Protein AF-A0A965C165-F1 (afdb_monomer)

Radius of gyration: 15.33 Å; Cα contacts (8 Å, |Δi|>4): 23; chains: 1; bounding box: 36×35×37 Å

Solvent-accessible surface area (backbone atoms only — not comparable to full-atom values): 5634 Å² total; per-residue (Å²): 134,82,79,77,61,92,80,61,70,77,90,65,97,78,67,79,57,89,88,54,92,59,96,50,73,68,58,40,53,51,52,55,51,51,52,52,54,59,74,45,59,94,51,53,72,68,57,39,51,54,48,51,55,52,52,50,52,55,51,53,61,70,65,68,47,69,66,33,51,53,49,47,55,57,50,58,72,65,58,62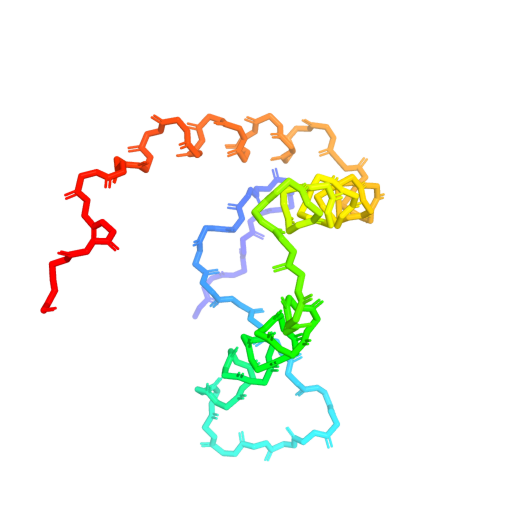,77,90,67,79,84,81,129

Foldseek 3Di:
DDDDPPLEADPDDDFDDPPDPDPDPVVRVVVVVVVLVVVCPPPDPVVNVVVVVVVVVVVCVVVVDPSNVVVVVVVVVVPDPVPVDDD

Secondary structure (DSSP, 8-state):
-PPPPTTPPP-S-----SS---S-THHHHHHHHHHHHHHHTT--HHHHHHHHHHHHHHHHHHH--HHHHHHHHHHHHHS-GGGTT--

Sequence (87 aa):
MSRPPIGQLIVEPHFKDFDTPSLRDYQANDRFYDMLIEAHRNLSDDASAALNARLLLLLANHVGDLSILQQAIEAARVIDSSNCYKE

Structure (mmCIF, N/CA/C/O backbone):
data_AF-A0A965C165-F1
#
_entry.id   AF-A0A965C165-F1
#
loop_
_atom_site.group_PDB
_atom_site.id
_atom_site.type_symbol
_atom_site.label_atom_id
_atom_site.label_alt_id
_atom_site.label_comp_id
_atom_site.label_asym_id
_atom_site.label_entity_id
_atom_site.label_seq_id
_atom_site.pdbx_PDB_ins_code
_atom_site.Cartn_x
_atom_site.Cartn_y
_atom_site.Cartn_z
_atom_site.occupancy
_atom_site.B_iso_or_equiv
_atom_site.auth_seq_id
_atom_site.auth_comp_id
_atom_site.auth_asym_id
_atom_site.auth_atom_id
_atom_site.pdbx_PDB_model_num
ATOM 1 N N . MET A 1 1 ? -2.890 -7.812 25.103 1.00 47.62 1 MET A N 1
ATOM 2 C CA . MET A 1 1 ? -2.981 -6.932 23.920 1.00 47.62 1 MET A CA 1
ATOM 3 C C . MET A 1 1 ? -4.394 -6.370 23.864 1.00 47.62 1 MET A C 1
ATOM 5 O O . MET A 1 1 ? -5.326 -7.136 23.647 1.00 47.62 1 MET A O 1
ATOM 9 N N . SER A 1 2 ? -4.579 -5.084 24.185 1.00 52.28 2 SER A N 1
ATOM 10 C CA . SER A 1 2 ? -5.896 -4.435 24.097 1.00 52.28 2 SER A CA 1
ATOM 11 C C . SER A 1 2 ? -6.329 -4.363 22.639 1.00 52.28 2 SER A C 1
ATOM 13 O O . SER A 1 2 ? -5.562 -3.917 21.791 1.00 52.28 2 SER A O 1
ATOM 15 N N . ARG A 1 3 ? -7.553 -4.808 22.345 1.00 54.41 3 ARG A N 1
ATOM 16 C CA . ARG A 1 3 ? -8.161 -4.631 21.025 1.00 54.41 3 ARG A CA 1
ATOM 17 C C . ARG A 1 3 ? -8.288 -3.122 20.764 1.00 54.41 3 ARG A C 1
ATOM 19 O O . ARG A 1 3 ? -8.876 -2.445 21.609 1.00 54.41 3 ARG A O 1
ATOM 26 N N . PRO A 1 4 ? -7.755 -2.590 19.652 1.00 59.34 4 PRO A N 1
ATOM 27 C CA . PRO A 1 4 ? -7.914 -1.178 19.338 1.00 59.34 4 PRO A CA 1
ATOM 28 C C . PRO A 1 4 ? -9.408 -0.849 19.177 1.00 59.34 4 PRO A C 1
ATOM 30 O O . PRO A 1 4 ? -10.169 -1.697 18.687 1.00 59.34 4 PRO A O 1
ATOM 33 N N . PRO A 1 5 ? -9.855 0.340 19.617 1.00 69.88 5 PRO A N 1
ATOM 34 C CA . PRO A 1 5 ? -11.222 0.787 19.395 1.00 69.88 5 PRO A CA 1
ATOM 35 C C . PRO A 1 5 ? -11.523 0.852 17.892 1.00 69.88 5 PRO A C 1
ATOM 37 O O . PRO A 1 5 ? -10.646 1.108 17.065 1.00 69.88 5 PRO A O 1
ATOM 40 N N . ILE A 1 6 ? -12.778 0.576 17.535 1.00 73.00 6 ILE A N 1
ATOM 41 C CA . ILE A 1 6 ? -13.241 0.595 16.142 1.00 73.00 6 ILE A CA 1
ATOM 42 C C . ILE A 1 6 ? -13.007 2.004 15.569 1.00 73.00 6 ILE A C 1
ATOM 44 O O . ILE A 1 6 ? -13.441 2.981 16.175 1.00 73.00 6 ILE A O 1
ATOM 48 N N . GLY A 1 7 ? -12.319 2.099 14.425 1.00 75.81 7 GLY A N 1
ATOM 49 C CA . GLY A 1 7 ? -12.003 3.373 13.759 1.00 75.81 7 GLY A CA 1
ATOM 50 C C . GLY A 1 7 ? -10.636 3.983 14.104 1.00 75.81 7 GLY A C 1
ATOM 51 O O . GLY A 1 7 ? -10.349 5.101 13.675 1.00 75.81 7 GLY A O 1
ATOM 52 N N . GLN A 1 8 ? -9.786 3.282 14.863 1.00 83.50 8 GLN A N 1
ATOM 53 C CA . GLN A 1 8 ? -8.423 3.730 15.160 1.00 83.50 8 GLN A CA 1
ATOM 54 C C . GLN A 1 8 ? -7.393 3.082 14.226 1.00 83.50 8 GLN A C 1
ATOM 56 O O . GLN A 1 8 ? -7.400 1.865 14.022 1.00 83.50 8 GLN A O 1
ATOM 61 N N . LEU A 1 9 ? -6.470 3.896 13.707 1.00 85.56 9 LEU A N 1
ATOM 62 C CA . LEU A 1 9 ? -5.303 3.409 12.978 1.00 85.56 9 LEU A CA 1
ATOM 63 C C . LEU A 1 9 ? -4.399 2.562 13.887 1.00 85.56 9 LEU A C 1
ATOM 65 O O . LEU A 1 9 ? -4.014 2.989 14.976 1.00 85.56 9 LEU A O 1
ATOM 69 N N . ILE A 1 10 ? -4.005 1.386 13.403 1.00 84.81 10 ILE A N 1
ATOM 70 C CA . ILE A 1 10 ? -2.980 0.548 14.030 1.00 84.81 10 ILE A CA 1
ATOM 71 C C . ILE A 1 10 ? -1.645 0.864 13.353 1.00 84.81 10 ILE A C 1
ATOM 73 O O . ILE A 1 10 ? -1.506 0.655 12.151 1.00 84.81 10 ILE A O 1
ATOM 77 N N . VAL A 1 11 ? -0.681 1.377 14.118 1.00 79.94 11 VAL A N 1
ATOM 78 C CA . VAL A 1 11 ? 0.671 1.718 13.626 1.00 79.94 11 VAL A CA 1
ATOM 79 C C . VAL A 1 11 ? 1.711 0.635 13.925 1.00 79.94 11 VAL A C 1
ATOM 81 O O . VAL A 1 11 ? 2.813 0.662 13.390 1.00 79.94 11 VAL A O 1
ATOM 84 N N . GLU A 1 12 ? 1.362 -0.325 14.779 1.00 75.75 12 GLU A N 1
ATOM 85 C CA . GLU A 1 12 ? 2.204 -1.472 15.111 1.00 75.75 12 GLU A CA 1
ATOM 86 C C . GLU A 1 12 ? 1.989 -2.607 14.092 1.00 75.75 12 GLU A C 1
ATOM 88 O O . GLU A 1 12 ? 0.856 -2.817 13.641 1.00 75.75 12 GLU A O 1
ATOM 93 N N . PRO A 1 13 ? 3.035 -3.375 13.731 1.00 71.44 13 PRO A N 1
ATOM 94 C CA . PRO A 1 13 ? 2.883 -4.521 12.842 1.00 71.44 13 PRO A CA 1
ATOM 95 C C . PRO A 1 13 ? 1.940 -5.554 13.469 1.00 71.44 13 PRO A C 1
ATOM 97 O O . PRO A 1 13 ? 2.181 -6.064 14.562 1.00 71.44 13 PRO A O 1
ATOM 100 N N . HIS A 1 14 ? 0.852 -5.863 12.764 1.00 71.56 14 HIS A N 1
ATOM 101 C CA . HIS A 1 14 ? -0.200 -6.773 13.227 1.00 71.56 14 HIS A CA 1
ATOM 102 C C . HIS A 1 14 ? -0.594 -7.765 12.122 1.00 71.56 14 HIS A C 1
ATOM 104 O O . HIS A 1 14 ? -1.775 -8.029 11.884 1.00 71.56 14 HIS A O 1
ATOM 110 N N . PHE A 1 15 ? 0.406 -8.288 11.411 1.00 71.12 15 PHE A N 1
ATOM 111 C CA . PHE A 1 15 ? 0.207 -9.300 10.379 1.00 71.12 15 PHE A CA 1
ATOM 112 C C . PHE A 1 15 ? -0.199 -10.630 11.022 1.00 71.12 15 PHE A C 1
ATOM 114 O O . PHE A 1 15 ? 0.328 -11.017 12.063 1.00 71.12 15 PHE A O 1
ATOM 121 N N . LYS A 1 16 ? -1.163 -11.319 10.408 1.00 67.88 16 LYS A N 1
ATOM 122 C CA . LYS A 1 16 ? -1.639 -12.638 10.837 1.00 67.88 16 LYS A CA 1
ATOM 123 C C . LYS A 1 16 ? -1.561 -13.579 9.654 1.00 67.88 16 LYS A C 1
ATOM 125 O O . LYS A 1 16 ? -2.179 -13.307 8.628 1.00 67.88 16 LYS A O 1
ATOM 130 N N . ASP A 1 17 ? -0.835 -14.674 9.816 1.00 61.22 17 ASP A N 1
ATOM 131 C CA . ASP A 1 17 ? -0.910 -15.796 8.892 1.00 61.22 17 ASP A CA 1
ATOM 132 C C . ASP A 1 17 ? -1.941 -16.791 9.440 1.00 61.22 17 ASP A C 1
ATOM 134 O O . ASP A 1 17 ? -1.818 -17.264 10.569 1.00 61.22 17 ASP A O 1
ATOM 138 N N . PHE A 1 18 ? -3.022 -17.024 8.693 1.00 60.38 18 PHE A N 1
ATOM 139 C CA . PHE A 1 18 ? -4.109 -17.913 9.127 1.00 60.38 18 PHE A CA 1
ATOM 140 C C . PHE A 1 18 ? -3.905 -19.366 8.672 1.00 60.38 18 PHE A C 1
ATOM 142 O O . PHE A 1 18 ? -4.586 -20.253 9.185 1.00 60.38 18 PHE A O 1
ATOM 149 N N . ASP A 1 19 ? -3.000 -19.598 7.715 1.00 58.28 19 ASP A N 1
ATOM 150 C CA . ASP A 1 19 ? -2.759 -20.901 7.081 1.00 58.28 19 ASP A CA 1
ATOM 151 C C . ASP A 1 19 ? -1.671 -21.697 7.820 1.00 58.28 19 ASP A C 1
ATOM 153 O O . ASP A 1 19 ? -1.751 -22.916 7.970 1.00 58.28 19 ASP A O 1
ATOM 157 N N . THR A 1 20 ? -0.699 -20.990 8.397 1.00 55.91 20 THR A N 1
ATOM 158 C CA . THR A 1 20 ? 0.366 -21.558 9.213 1.00 55.91 20 THR A CA 1
ATOM 159 C C . THR A 1 20 ? 0.140 -21.160 10.672 1.00 55.91 20 THR A C 1
ATOM 161 O O . THR A 1 20 ? 0.377 -20.004 11.028 1.00 55.91 20 THR A O 1
ATOM 164 N N . PRO A 1 21 ? -0.235 -22.087 11.577 1.00 55.50 21 PRO A N 1
ATOM 165 C CA . PRO A 1 21 ? -0.138 -21.864 13.017 1.00 55.50 21 PRO A CA 1
ATOM 166 C C . PRO A 1 21 ? 1.348 -21.904 13.407 1.00 55.50 21 PRO A C 1
ATOM 168 O O . PRO A 1 21 ? 1.842 -22.831 14.048 1.00 55.50 21 PRO A O 1
ATOM 171 N N . SER A 1 22 ? 2.098 -20.925 12.913 1.00 52.50 22 SER A N 1
ATOM 172 C CA . SER A 1 22 ? 3.512 -20.753 13.171 1.00 52.50 22 SER A CA 1
ATOM 173 C C . SER A 1 22 ? 3.677 -20.337 14.626 1.00 52.50 22 SER A C 1
ATOM 175 O O . SER A 1 22 ? 3.152 -19.322 15.069 1.00 52.50 22 SER A O 1
ATOM 177 N N . LEU A 1 23 ? 4.447 -21.120 15.377 1.00 50.94 23 LEU A N 1
ATOM 178 C CA . LEU A 1 23 ? 4.799 -20.885 16.780 1.00 5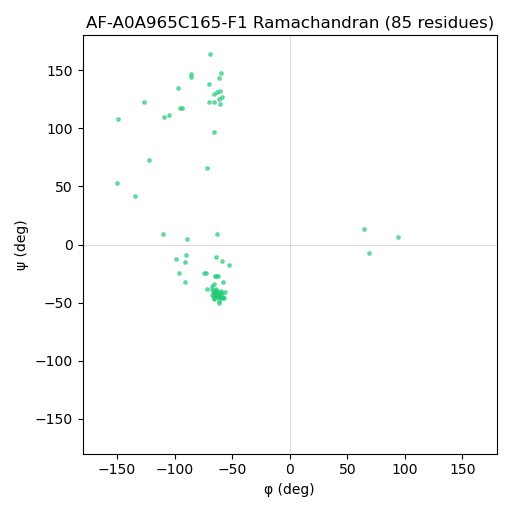0.94 23 LEU A CA 1
ATOM 179 C C . LEU A 1 23 ? 5.632 -19.599 17.010 1.00 50.94 23 LEU A C 1
ATOM 181 O O . LEU A 1 23 ? 6.145 -19.410 18.114 1.00 50.94 23 LEU A O 1
ATOM 185 N N . ARG A 1 24 ? 5.807 -18.728 16.000 1.00 52.31 24 ARG A N 1
ATOM 186 C CA . ARG A 1 24 ? 6.504 -17.436 16.089 1.00 52.31 24 ARG A CA 1
ATOM 187 C C . ARG A 1 24 ? 5.906 -16.424 15.097 1.00 52.31 24 ARG A C 1
ATOM 189 O O . ARG A 1 24 ? 6.193 -16.495 13.904 1.00 52.31 24 ARG A O 1
ATOM 196 N N . ASP A 1 25 ? 5.173 -15.432 15.608 1.00 55.19 25 ASP A N 1
ATOM 197 C CA . ASP A 1 25 ? 4.546 -14.329 14.846 1.00 55.19 25 ASP A CA 1
ATOM 198 C C . ASP A 1 25 ? 5.512 -13.549 13.922 1.00 55.19 25 ASP A C 1
ATOM 200 O O . ASP A 1 25 ? 5.082 -12.893 12.975 1.00 55.19 25 ASP A O 1
ATOM 204 N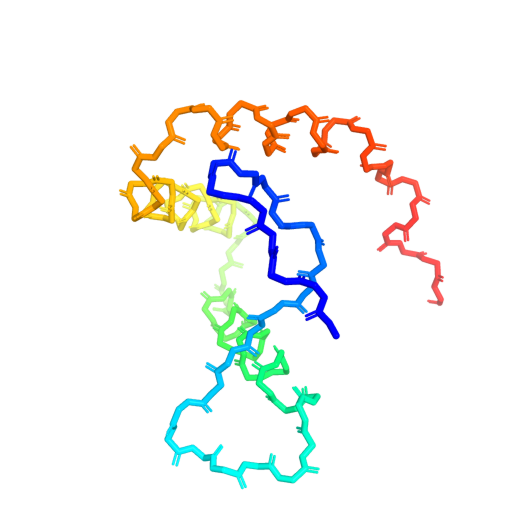 N . TYR A 1 26 ? 6.828 -13.656 14.139 1.00 54.56 26 TYR A N 1
ATOM 205 C CA . TYR A 1 26 ? 7.856 -13.034 13.295 1.00 54.56 26 TYR A CA 1
ATOM 206 C C . TYR A 1 26 ? 7.791 -13.457 11.819 1.00 54.56 26 TYR A C 1
ATOM 208 O O . TYR A 1 26 ? 8.065 -12.641 10.945 1.00 54.56 26 TYR A O 1
ATOM 216 N N . GLN A 1 27 ? 7.373 -14.690 11.515 1.00 61.91 27 GLN A N 1
ATOM 217 C CA . GLN A 1 27 ? 7.425 -15.195 10.138 1.00 61.91 27 GLN A CA 1
ATOM 218 C C . GLN A 1 27 ? 6.367 -14.581 9.212 1.00 61.91 27 GLN A C 1
ATOM 220 O O . GLN A 1 27 ? 6.572 -14.550 8.002 1.00 61.91 27 GLN A O 1
ATOM 225 N N . ALA A 1 28 ? 5.248 -14.080 9.746 1.00 62.09 28 ALA A N 1
ATOM 226 C CA . ALA A 1 28 ? 4.195 -13.479 8.924 1.00 62.09 28 ALA A CA 1
ATOM 227 C C . ALA A 1 28 ? 4.617 -12.113 8.356 1.00 62.09 28 ALA A C 1
ATOM 229 O O . ALA A 1 28 ? 4.335 -11.811 7.196 1.00 62.09 28 ALA A O 1
ATOM 230 N N . ASN A 1 29 ? 5.338 -11.317 9.155 1.00 63.94 29 ASN A N 1
ATOM 231 C CA . ASN A 1 29 ? 5.923 -10.051 8.709 1.00 63.94 29 ASN A CA 1
ATOM 232 C C . ASN A 1 29 ? 6.920 -10.305 7.572 1.00 63.94 29 ASN A C 1
ATOM 234 O O . ASN A 1 29 ? 6.810 -9.698 6.508 1.00 63.94 29 ASN A O 1
ATOM 238 N N . ASP A 1 30 ? 7.837 -11.254 7.784 1.00 73.62 30 ASP A N 1
ATOM 239 C CA . ASP A 1 30 ? 8.881 -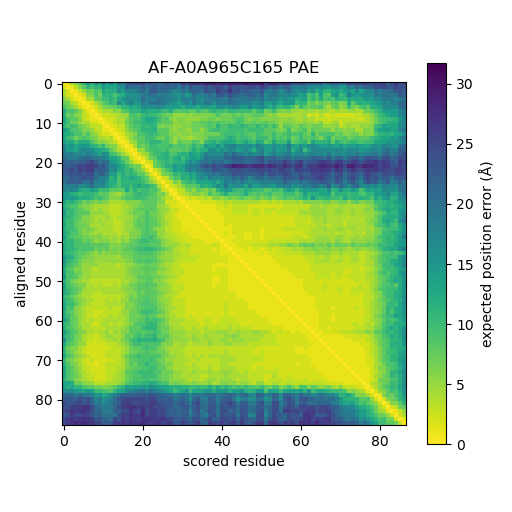11.607 6.820 1.00 73.62 30 ASP A CA 1
ATOM 240 C C . ASP A 1 30 ? 8.287 -12.053 5.477 1.00 73.62 30 ASP A C 1
ATOM 242 O O . ASP A 1 30 ? 8.738 -11.611 4.424 1.00 73.62 30 ASP A O 1
ATOM 246 N N . ARG A 1 31 ? 7.208 -12.849 5.491 1.00 80.25 31 ARG A N 1
ATOM 247 C CA . ARG A 1 31 ? 6.531 -13.301 4.264 1.00 80.25 31 ARG A CA 1
ATOM 248 C C . ARG A 1 31 ? 5.974 -12.157 3.426 1.00 80.25 31 ARG A C 1
ATOM 250 O O . ARG A 1 31 ? 6.118 -12.176 2.205 1.00 80.25 31 ARG A O 1
ATOM 257 N N . PHE A 1 32 ? 5.330 -11.175 4.053 1.00 82.06 32 PHE A N 1
ATOM 258 C CA . PHE A 1 32 ? 4.820 -10.020 3.318 1.00 82.06 32 PHE A CA 1
ATOM 259 C C . PHE A 1 32 ? 5.965 -9.186 2.728 1.00 82.06 32 PHE A C 1
ATOM 261 O O . PHE A 1 32 ? 5.890 -8.786 1.565 1.00 82.06 32 PHE A O 1
ATOM 268 N N . TYR A 1 33 ? 7.048 -8.981 3.485 1.00 83.12 33 TYR A N 1
ATOM 269 C CA . TYR A 1 33 ? 8.235 -8.295 2.972 1.00 83.12 33 TYR A CA 1
ATOM 270 C C . TYR A 1 33 ? 8.889 -9.048 1.810 1.00 83.12 33 TYR A C 1
ATOM 272 O O . TYR A 1 33 ? 9.211 -8.418 0.805 1.00 83.12 33 TYR A O 1
ATOM 280 N N . ASP A 1 34 ? 9.004 -10.375 1.879 1.00 88.06 34 ASP A N 1
ATOM 281 C CA . ASP A 1 34 ? 9.504 -11.200 0.773 1.00 88.06 34 ASP A CA 1
ATOM 282 C C . ASP A 1 34 ? 8.654 -11.017 -0.494 1.00 88.06 34 ASP A C 1
ATOM 284 O O . ASP A 1 34 ? 9.188 -10.819 -1.587 1.00 88.06 34 ASP A O 1
ATOM 288 N N . MET A 1 35 ? 7.323 -11.031 -0.354 1.00 90.12 35 MET A N 1
ATOM 289 C CA . MET A 1 35 ? 6.403 -10.801 -1.473 1.00 90.12 35 MET A CA 1
ATOM 290 C C . MET A 1 35 ? 6.584 -9.410 -2.087 1.00 90.12 35 MET A C 1
ATOM 292 O O . MET A 1 35 ? 6.555 -9.273 -3.311 1.00 90.12 35 MET A O 1
ATOM 296 N N . LEU A 1 36 ? 6.782 -8.381 -1.257 1.00 91.62 36 LEU A N 1
ATOM 297 C CA . LEU A 1 36 ? 7.064 -7.030 -1.735 1.00 91.62 36 LEU A CA 1
ATOM 298 C C . LEU A 1 36 ? 8.407 -6.960 -2.460 1.00 91.62 36 LEU A C 1
ATOM 300 O O . LEU A 1 36 ? 8.467 -6.385 -3.544 1.00 91.62 36 LEU A O 1
ATOM 304 N N . ILE A 1 37 ? 9.469 -7.542 -1.903 1.00 91.81 37 ILE A N 1
ATOM 305 C CA . ILE A 1 37 ? 10.799 -7.557 -2.528 1.00 91.81 37 ILE A CA 1
ATOM 306 C C . ILE A 1 37 ? 10.729 -8.233 -3.897 1.00 91.81 37 ILE A C 1
ATOM 308 O O . ILE A 1 37 ? 11.232 -7.690 -4.882 1.00 91.81 37 ILE A O 1
ATOM 312 N N . GLU A 1 38 ? 10.061 -9.383 -3.986 1.00 94.12 38 GLU A N 1
ATOM 313 C CA . GLU A 1 38 ? 9.914 -10.096 -5.252 1.00 94.12 38 GLU A CA 1
ATOM 314 C C . GLU A 1 38 ? 9.096 -9.288 -6.268 1.00 94.12 38 GLU A C 1
ATOM 316 O O . GLU A 1 38 ? 9.478 -9.212 -7.434 1.00 94.12 38 GLU A O 1
ATOM 321 N N . ALA A 1 39 ? 8.023 -8.616 -5.835 1.00 94.25 39 ALA A N 1
ATOM 322 C CA . ALA A 1 39 ? 7.203 -7.774 -6.709 1.00 94.25 39 ALA A CA 1
ATOM 323 C C . ALA A 1 39 ? 7.977 -6.592 -7.320 1.00 94.25 39 ALA A C 1
ATOM 325 O O . ALA A 1 39 ? 7.630 -6.125 -8.406 1.00 94.25 39 ALA A O 1
ATOM 326 N N . HIS A 1 40 ? 9.025 -6.117 -6.643 1.00 95.12 40 HIS A N 1
ATOM 327 C CA . HIS A 1 40 ? 9.887 -5.036 -7.120 1.00 95.12 40 HIS A CA 1
ATOM 328 C C . HIS A 1 40 ? 11.088 -5.520 -7.939 1.00 95.12 40 HIS A C 1
ATOM 330 O O . HIS A 1 40 ? 11.802 -4.707 -8.534 1.00 95.12 40 HIS A O 1
ATOM 336 N N . ARG A 1 41 ? 11.341 -6.831 -7.984 1.00 94.19 41 ARG A N 1
ATOM 337 C CA . ARG A 1 41 ? 12.519 -7.383 -8.648 1.00 94.19 41 ARG A CA 1
ATOM 338 C C . ARG A 1 41 ? 12.512 -7.029 -10.139 1.00 94.19 41 ARG A C 1
ATOM 340 O O . ARG A 1 41 ? 11.525 -7.233 -10.841 1.00 94.19 41 ARG A O 1
ATOM 347 N N . ASN A 1 42 ? 13.653 -6.547 -10.634 1.00 94.31 42 ASN A N 1
ATOM 348 C CA . ASN A 1 42 ? 13.863 -6.119 -12.025 1.00 94.31 42 ASN A CA 1
ATOM 349 C C . ASN A 1 42 ? 13.021 -4.908 -12.481 1.00 94.31 42 ASN A C 1
ATOM 351 O O . ASN A 1 42 ? 12.953 -4.646 -13.683 1.00 94.31 42 ASN A O 1
ATOM 355 N N . LEU A 1 43 ? 12.390 -4.162 -11.567 1.00 95.69 43 LEU A N 1
ATOM 356 C CA . LEU A 1 43 ? 11.739 -2.894 -11.900 1.00 95.69 43 LEU A CA 1
ATOM 357 C C . LEU A 1 43 ? 12.741 -1.735 -11.852 1.00 95.69 43 LEU A C 1
ATOM 359 O O . LEU A 1 43 ? 13.655 -1.723 -11.031 1.00 95.69 43 LEU A O 1
ATOM 363 N N . SER A 1 44 ? 12.546 -0.741 -12.721 1.00 96.50 44 SER A N 1
ATOM 364 C CA . SER A 1 44 ? 13.185 0.568 -12.556 1.00 96.50 44 SER A CA 1
ATOM 365 C C . SER A 1 44 ? 12.594 1.303 -11.352 1.00 96.50 44 SER A C 1
ATOM 367 O O . SER A 1 44 ? 11.493 0.980 -10.901 1.00 96.50 44 SER A O 1
ATOM 369 N N . ASP A 1 45 ? 13.277 2.339 -10.870 1.00 93.88 45 ASP A N 1
ATOM 370 C CA . ASP A 1 45 ? 12.798 3.169 -9.760 1.00 93.88 45 ASP A CA 1
ATOM 371 C C . ASP A 1 45 ? 11.410 3.774 -10.031 1.00 93.88 45 ASP A C 1
ATOM 373 O O . ASP A 1 45 ? 10.539 3.755 -9.164 1.00 93.88 45 ASP A O 1
ATOM 377 N N . ASP A 1 46 ? 11.165 4.240 -11.260 1.00 96.44 46 ASP A N 1
ATOM 378 C CA . ASP A 1 46 ? 9.868 4.794 -11.670 1.00 96.44 46 ASP A CA 1
ATOM 379 C C . ASP A 1 46 ? 8.762 3.724 -11.672 1.00 96.44 46 ASP A C 1
ATOM 381 O O . ASP A 1 46 ? 7.677 3.921 -11.120 1.00 96.44 46 ASP A O 1
ATOM 385 N N . ALA A 1 47 ? 9.060 2.533 -12.203 1.00 96.06 47 ALA A N 1
ATOM 386 C CA . ALA A 1 47 ? 8.115 1.420 -12.212 1.00 96.06 47 ALA A CA 1
ATOM 387 C C . ALA A 1 47 ? 7.831 0.889 -10.794 1.00 96.06 47 ALA A C 1
ATOM 389 O O . ALA A 1 47 ? 6.693 0.524 -10.489 1.00 96.0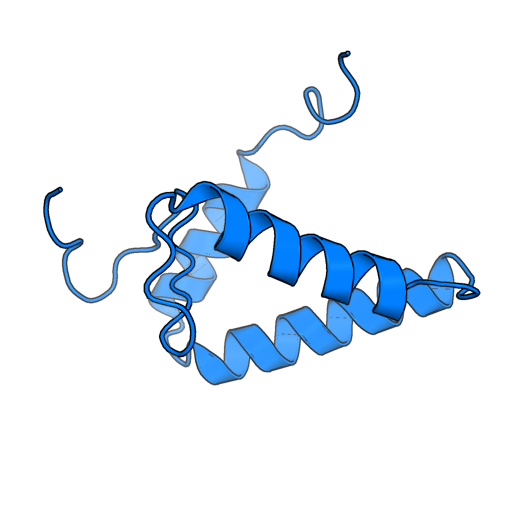6 47 ALA A O 1
ATOM 390 N N . SER A 1 48 ? 8.846 0.885 -9.928 1.00 95.44 48 SER A N 1
ATOM 391 C CA . SER A 1 48 ? 8.752 0.571 -8.501 1.00 95.44 48 SER A CA 1
ATOM 392 C C . SER A 1 48 ? 7.840 1.569 -7.775 1.00 95.44 48 SER A C 1
ATOM 394 O O . SER A 1 48 ? 6.873 1.175 -7.120 1.00 95.44 48 SER A O 1
ATOM 396 N N . ALA A 1 49 ? 8.044 2.873 -7.986 1.00 95.19 49 ALA A N 1
ATOM 397 C CA . ALA A 1 49 ? 7.179 3.916 -7.438 1.00 95.19 49 ALA A CA 1
ATOM 398 C C . ALA A 1 49 ? 5.725 3.779 -7.929 1.00 95.19 49 ALA A C 1
ATOM 400 O O . ALA A 1 49 ? 4.783 3.869 -7.137 1.00 95.19 49 ALA A O 1
ATOM 401 N N . ALA A 1 50 ? 5.527 3.482 -9.217 1.00 96.50 50 ALA A N 1
ATOM 402 C CA . ALA A 1 50 ? 4.204 3.244 -9.788 1.00 96.50 50 ALA A CA 1
ATOM 403 C C . ALA A 1 50 ? 3.531 1.974 -9.233 1.00 96.50 50 ALA A C 1
ATOM 405 O O . ALA A 1 50 ? 2.303 1.922 -9.109 1.00 96.50 50 ALA A O 1
ATOM 406 N N . LEU A 1 51 ? 4.294 0.923 -8.911 1.00 96.88 51 LEU A N 1
ATOM 407 C CA . LEU A 1 51 ? 3.779 -0.263 -8.221 1.00 96.88 51 LEU A CA 1
ATOM 408 C C . LEU A 1 51 ? 3.316 0.086 -6.802 1.00 96.88 51 LEU A C 1
ATOM 410 O O . LEU A 1 51 ? 2.180 -0.231 -6.450 1.00 96.88 51 LEU A O 1
ATOM 414 N N . ASN A 1 52 ? 4.128 0.820 -6.043 1.00 95.06 52 ASN A N 1
ATOM 415 C CA . ASN A 1 52 ? 3.782 1.254 -4.689 1.00 95.06 52 ASN A CA 1
ATOM 416 C C . ASN A 1 52 ? 2.539 2.151 -4.652 1.00 95.06 52 ASN A C 1
ATOM 418 O O . ASN A 1 52 ? 1.655 1.932 -3.826 1.00 95.06 52 ASN A O 1
ATOM 422 N N . ALA A 1 53 ? 2.407 3.102 -5.581 1.00 96.06 53 ALA A N 1
ATOM 423 C CA . ALA A 1 53 ? 1.219 3.953 -5.668 1.00 96.06 53 ALA A CA 1
ATOM 424 C C . ALA A 1 53 ? -0.062 3.143 -5.938 1.00 96.06 53 ALA A C 1
ATOM 426 O O . ALA A 1 53 ? -1.094 3.366 -5.303 1.00 96.06 53 ALA A O 1
ATOM 427 N N . ARG A 1 54 ? 0.001 2.162 -6.849 1.00 97.25 54 ARG A N 1
ATOM 428 C CA . ARG A 1 54 ? -1.132 1.266 -7.137 1.00 97.25 54 ARG A CA 1
ATOM 429 C C . ARG A 1 54 ? -1.482 0.394 -5.936 1.00 97.25 54 ARG A C 1
ATOM 431 O O . ARG A 1 54 ? -2.659 0.271 -5.608 1.00 97.25 54 ARG A O 1
ATOM 438 N N . LEU A 1 55 ? -0.479 -0.182 -5.275 1.00 96.38 55 LEU A N 1
ATOM 439 C CA . LEU A 1 55 ? -0.677 -0.990 -4.076 1.00 96.38 55 LEU A CA 1
ATOM 440 C C . LEU A 1 55 ? -1.320 -0.166 -2.953 1.00 96.38 55 LEU A C 1
ATOM 442 O O . LEU A 1 55 ? -2.301 -0.612 -2.363 1.00 96.38 55 LEU A O 1
ATOM 446 N N . LEU A 1 56 ? -0.837 1.057 -2.713 1.00 94.06 56 LEU A N 1
ATOM 447 C CA . LEU A 1 56 ? -1.399 1.975 -1.722 1.00 94.06 56 LEU A CA 1
ATOM 448 C C . LEU A 1 56 ? -2.884 2.253 -1.984 1.00 94.06 56 LEU A C 1
ATOM 450 O O . LEU A 1 56 ? -3.688 2.181 -1.059 1.00 94.06 56 LEU A O 1
ATOM 454 N N . LEU A 1 57 ? -3.266 2.525 -3.237 1.00 95.62 57 LEU A N 1
ATOM 455 C CA . LEU A 1 57 ? -4.666 2.757 -3.605 1.00 95.62 57 LEU A CA 1
ATOM 456 C C . LEU A 1 57 ? -5.541 1.519 -3.378 1.00 95.62 57 LEU A C 1
ATOM 458 O O . LEU A 1 57 ? -6.655 1.639 -2.870 1.00 95.62 57 LEU A O 1
ATOM 462 N N . LEU A 1 58 ? -5.048 0.327 -3.722 1.00 96.62 58 LEU A N 1
ATOM 463 C CA . LEU A 1 58 ? -5.772 -0.924 -3.480 1.00 96.62 58 LEU A CA 1
ATOM 464 C C . LEU A 1 58 ? -5.982 -1.172 -1.981 1.00 96.62 58 LEU A C 1
ATOM 466 O O . LEU A 1 58 ? -7.090 -1.518 -1.569 1.00 96.62 58 LEU A O 1
ATOM 470 N N . LEU A 1 59 ? -4.952 -0.949 -1.162 1.00 93.81 59 LEU A N 1
ATOM 471 C CA . LEU A 1 59 ? -5.041 -1.080 0.292 1.00 93.81 59 LEU A CA 1
ATOM 472 C C . LEU A 1 59 ? -5.970 -0.022 0.898 1.00 93.81 59 LEU A C 1
ATOM 474 O O . LEU A 1 59 ? -6.781 -0.350 1.758 1.00 93.81 59 LEU A O 1
ATOM 478 N N . ALA A 1 60 ? -5.923 1.220 0.413 1.00 93.19 60 ALA A N 1
ATOM 479 C CA . ALA A 1 60 ? -6.824 2.278 0.861 1.00 93.19 60 ALA A CA 1
ATOM 480 C C . ALA A 1 60 ? -8.294 1.944 0.558 1.00 93.19 60 ALA A C 1
ATOM 482 O O . ALA A 1 60 ? -9.158 2.109 1.421 1.00 93.19 60 ALA A O 1
ATOM 483 N N . ASN A 1 61 ? -8.565 1.397 -0.631 1.00 93.88 61 ASN A N 1
ATOM 484 C CA . ASN A 1 61 ? -9.893 0.909 -1.001 1.00 93.88 61 ASN A CA 1
ATOM 485 C C . ASN A 1 61 ? -10.341 -0.263 -0.119 1.00 93.88 61 ASN A C 1
ATOM 487 O O . ASN A 1 61 ? -11.515 -0.344 0.232 1.00 93.88 61 ASN A O 1
ATOM 491 N N . HIS A 1 62 ? -9.423 -1.162 0.246 1.00 93.31 62 HIS A N 1
ATOM 492 C CA . HIS A 1 62 ? -9.721 -2.281 1.138 1.00 93.31 62 HIS A CA 1
ATOM 493 C C . HIS A 1 62 ? -10.041 -1.824 2.569 1.00 93.31 62 HIS A C 1
ATOM 495 O O . HIS A 1 62 ? -10.947 -2.373 3.191 1.00 93.31 62 HIS A O 1
ATOM 501 N N . VAL A 1 63 ? -9.334 -0.806 3.077 1.00 91.75 63 VAL A N 1
ATOM 502 C CA . VAL A 1 63 ? -9.616 -0.195 4.387 1.00 91.75 63 VAL A CA 1
ATOM 503 C C . VAL A 1 63 ? -10.994 0.470 4.392 1.00 91.75 63 VAL A C 1
ATOM 505 O O . VAL A 1 63 ? -11.745 0.298 5.348 1.00 91.75 63 VAL A O 1
ATOM 508 N N . GLY A 1 64 ? -11.332 1.232 3.346 1.00 91.19 64 GLY A N 1
ATOM 509 C CA . GLY A 1 64 ? -12.671 1.801 3.132 1.00 91.19 64 GLY A CA 1
ATOM 510 C C . GLY A 1 64 ? -13.115 2.900 4.113 1.00 91.19 64 GLY A C 1
ATOM 511 O O . GLY A 1 64 ? -14.148 3.528 3.889 1.00 91.19 64 GLY A O 1
ATOM 512 N N . ASP A 1 65 ? -12.348 3.170 5.172 1.00 93.06 65 ASP A N 1
ATOM 513 C CA . ASP A 1 65 ? -12.638 4.182 6.192 1.00 93.06 65 ASP A CA 1
ATOM 514 C C . ASP A 1 65 ? -11.747 5.425 6.019 1.00 93.06 65 ASP A C 1
ATOM 516 O O . ASP A 1 65 ? -10.539 5.406 6.275 1.00 93.06 65 ASP A O 1
ATOM 520 N N . LEU A 1 66 ? -12.363 6.543 5.622 1.00 91.38 66 LEU A N 1
ATOM 521 C CA . LEU A 1 66 ? -11.672 7.814 5.393 1.00 91.38 66 LEU A CA 1
ATOM 522 C C . LEU A 1 66 ? -11.059 8.417 6.672 1.00 91.38 66 LEU A C 1
ATOM 524 O O . LEU A 1 66 ? -10.078 9.154 6.586 1.00 91.38 66 LEU A O 1
ATOM 528 N N . SER A 1 67 ? -11.607 8.132 7.857 1.00 92.00 67 SER A N 1
ATOM 529 C CA . SER A 1 67 ? -11.024 8.565 9.135 1.00 92.00 67 SER A CA 1
AT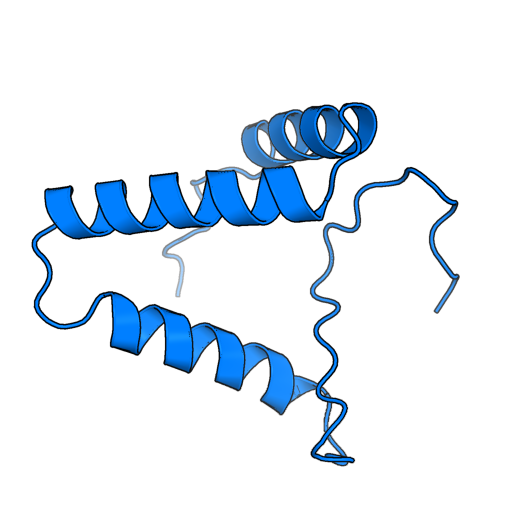OM 530 C C . SER A 1 67 ? -9.699 7.851 9.394 1.00 92.00 67 SER A C 1
ATOM 532 O O . SER A 1 67 ? -8.712 8.486 9.768 1.00 92.00 67 SER A O 1
ATOM 534 N N . ILE A 1 68 ? -9.648 6.543 9.128 1.00 92.81 68 ILE A N 1
ATOM 535 C CA . ILE A 1 68 ? -8.420 5.749 9.262 1.00 92.81 68 ILE A CA 1
ATOM 536 C C . ILE A 1 68 ? -7.366 6.220 8.254 1.00 92.81 68 ILE A C 1
ATOM 538 O O . ILE A 1 68 ? -6.202 6.377 8.617 1.00 92.81 68 ILE A O 1
ATOM 542 N N . LEU A 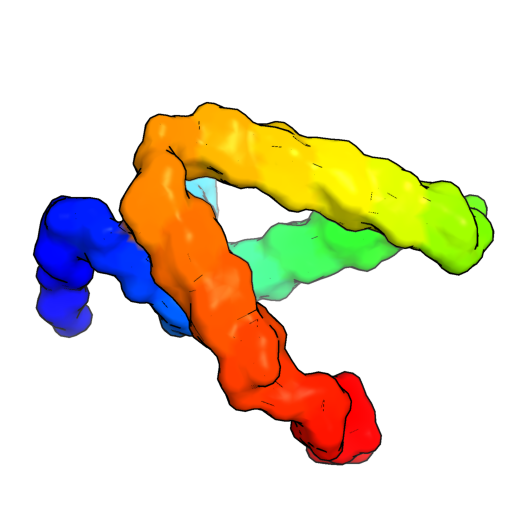1 69 ? -7.761 6.515 7.012 1.00 92.94 69 LEU A N 1
ATOM 543 C CA . LEU A 1 69 ? -6.839 7.032 5.992 1.00 92.94 69 LEU A CA 1
ATOM 544 C C . LEU A 1 69 ? -6.263 8.407 6.363 1.00 92.94 69 LEU A C 1
ATOM 546 O O . LEU A 1 69 ? -5.070 8.639 6.177 1.00 92.94 69 LEU A O 1
ATOM 550 N N . GLN A 1 70 ? -7.073 9.304 6.933 1.00 93.75 70 GLN A N 1
ATOM 551 C CA . GLN A 1 70 ? -6.588 10.597 7.430 1.00 93.75 70 GLN A CA 1
ATOM 552 C C . GLN A 1 70 ? -5.587 10.427 8.578 1.00 93.75 70 GLN A C 1
ATOM 554 O O . GLN A 1 70 ? -4.527 11.052 8.561 1.00 93.75 70 GLN A O 1
ATOM 559 N N . GLN A 1 71 ? -5.888 9.545 9.537 1.00 92.25 71 GLN A N 1
ATOM 560 C CA . GLN A 1 71 ? -4.958 9.204 10.616 1.00 92.25 71 GLN A CA 1
ATOM 561 C C . GLN A 1 71 ? -3.646 8.629 1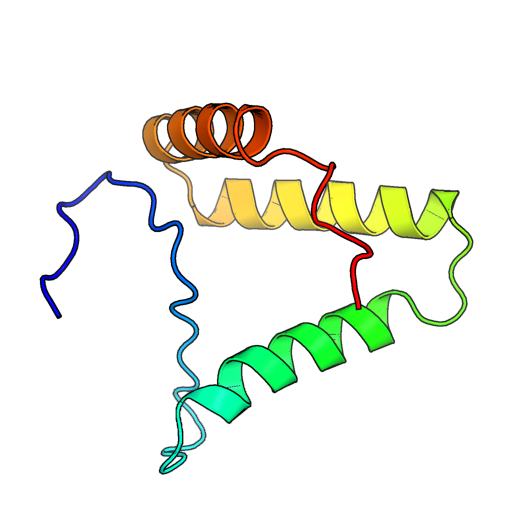0.059 1.00 92.25 71 GLN A C 1
ATOM 563 O O . GLN A 1 71 ? -2.575 8.976 10.551 1.00 92.25 71 GLN A O 1
ATOM 568 N N . ALA A 1 72 ? -3.713 7.785 9.020 1.00 91.88 72 ALA A N 1
ATOM 569 C CA . ALA A 1 72 ? -2.536 7.187 8.388 1.00 91.88 72 ALA A CA 1
ATOM 570 C C . ALA A 1 72 ? -1.635 8.233 7.729 1.00 91.88 72 ALA A C 1
ATOM 572 O O . ALA A 1 72 ? -0.420 8.192 7.909 1.00 91.88 72 ALA A O 1
ATOM 573 N N . ILE A 1 73 ? -2.225 9.190 7.007 1.00 92.38 73 ILE A N 1
ATOM 574 C CA . ILE A 1 73 ? -1.478 10.284 6.377 1.00 92.38 73 ILE A CA 1
ATOM 575 C C . ILE A 1 73 ? -0.782 11.135 7.441 1.00 92.38 73 ILE A C 1
ATOM 577 O O . ILE A 1 73 ? 0.397 11.443 7.292 1.00 92.38 73 ILE A O 1
ATOM 581 N N . GLU A 1 74 ? -1.476 11.493 8.523 1.00 92.50 74 GLU A N 1
ATOM 582 C CA . GLU A 1 74 ? -0.871 12.305 9.581 1.00 92.50 74 GLU A CA 1
ATOM 583 C C . GLU A 1 74 ? 0.251 11.555 10.308 1.00 92.50 74 GLU A C 1
ATOM 585 O O . GLU A 1 74 ? 1.327 12.112 10.518 1.00 92.50 74 GLU A O 1
ATOM 590 N N . ALA A 1 75 ? 0.055 10.268 10.607 1.00 88.94 75 ALA A N 1
ATOM 591 C CA . ALA A 1 75 ? 1.103 9.430 11.181 1.00 88.94 75 ALA A CA 1
ATOM 592 C C . ALA A 1 75 ? 2.336 9.353 10.262 1.00 88.94 75 ALA A C 1
ATOM 594 O O . ALA A 1 75 ? 3.459 9.552 10.722 1.00 88.94 75 ALA A O 1
ATOM 595 N N . ALA A 1 76 ? 2.140 9.144 8.956 1.00 89.50 76 ALA A N 1
ATOM 596 C CA . ALA A 1 76 ? 3.22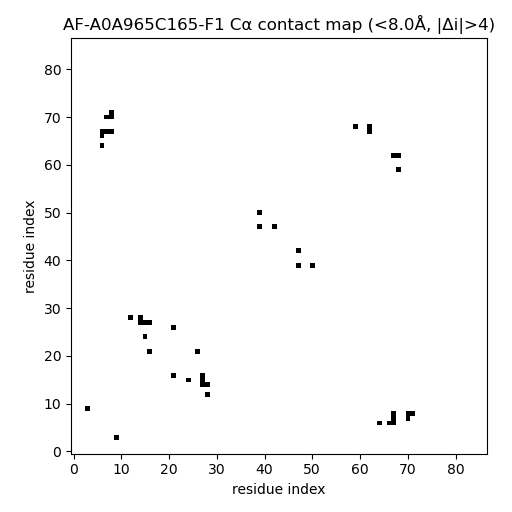5 9.062 7.976 1.00 89.50 76 ALA A CA 1
ATOM 597 C C . ALA A 1 76 ? 4.024 10.370 7.831 1.00 89.50 76 ALA A C 1
ATOM 599 O O . ALA A 1 76 ? 5.202 10.326 7.492 1.00 89.50 76 ALA A O 1
ATOM 600 N N . ARG A 1 77 ? 3.418 11.534 8.107 1.00 87.00 77 ARG A N 1
ATOM 601 C CA . ARG A 1 77 ? 4.120 12.832 8.102 1.00 87.00 77 ARG A CA 1
ATOM 602 C C . ARG A 1 77 ? 5.031 13.029 9.313 1.00 87.00 77 ARG A C 1
ATOM 604 O O . ARG A 1 77 ? 5.953 13.836 9.238 1.00 87.00 77 ARG A O 1
ATOM 611 N N . VAL A 1 78 ? 4.744 12.340 10.418 1.00 82.94 78 VAL A N 1
ATOM 612 C CA . VAL A 1 78 ? 5.485 12.439 11.686 1.00 82.94 78 VAL A CA 1
ATOM 613 C C . VAL A 1 78 ? 6.538 11.335 11.817 1.00 82.94 78 VAL A C 1
ATOM 615 O O . VAL A 1 78 ? 7.526 11.527 12.523 1.00 82.94 78 VAL A O 1
ATOM 618 N N . ILE A 1 79 ? 6.364 10.197 11.132 1.00 71.56 79 ILE A N 1
ATOM 619 C CA . ILE A 1 79 ? 7.399 9.162 11.017 1.00 71.56 79 ILE A CA 1
ATOM 620 C C . ILE A 1 79 ? 8.561 9.753 10.213 1.00 71.56 79 ILE A C 1
ATOM 622 O O . ILE A 1 79 ? 8.540 9.830 8.987 1.00 71.56 79 ILE A O 1
ATOM 626 N N . ASP A 1 80 ? 9.558 10.244 10.937 1.00 56.84 80 ASP A N 1
ATOM 627 C CA . ASP A 1 80 ? 10.693 10.948 10.371 1.00 56.84 80 ASP A CA 1
ATOM 628 C C . ASP A 1 80 ? 11.533 10.002 9.493 1.00 56.84 80 ASP A C 1
ATOM 630 O O . ASP A 1 80 ? 12.048 8.978 9.954 1.00 56.84 80 ASP A O 1
ATOM 634 N N . SER A 1 81 ? 11.706 10.364 8.218 1.00 54.78 81 SER A N 1
ATOM 635 C CA . SER A 1 81 ? 12.555 9.641 7.252 1.00 54.78 81 SER A CA 1
ATOM 636 C C . SER A 1 81 ? 14.020 9.543 7.708 1.00 54.78 81 SER A C 1
ATOM 638 O O . SER A 1 81 ? 14.789 8.746 7.169 1.00 54.78 81 SER A O 1
ATOM 640 N N . SER A 1 82 ? 14.414 10.339 8.710 1.00 52.47 82 SER A N 1
ATOM 641 C CA . SER A 1 82 ? 15.770 10.414 9.261 1.00 52.47 82 SER A CA 1
ATOM 642 C C . SER A 1 82 ? 16.268 9.123 9.926 1.00 52.47 82 SER A C 1
ATOM 644 O O . SER A 1 82 ? 17.461 9.030 10.214 1.00 52.47 82 SER A O 1
ATOM 646 N N . ASN A 1 83 ? 15.406 8.122 10.153 1.00 49.31 83 ASN A N 1
ATOM 647 C CA . ASN A 1 83 ? 15.799 6.850 10.775 1.00 49.31 83 ASN A CA 1
ATOM 648 C C . ASN A 1 83 ? 15.786 5.628 9.829 1.00 49.31 83 ASN A C 1
ATOM 650 O O . ASN A 1 83 ? 15.941 4.504 10.292 1.00 49.31 83 ASN A O 1
ATOM 654 N N . CYS A 1 84 ? 15.614 5.809 8.513 1.00 40.53 84 CYS A N 1
ATOM 655 C CA . CYS A 1 84 ? 15.417 4.684 7.581 1.00 40.53 84 CYS A CA 1
ATOM 656 C C . CYS A 1 84 ? 16.702 4.066 6.973 1.00 40.53 84 CYS A C 1
ATOM 658 O O . CYS A 1 84 ? 16.593 3.161 6.157 1.00 40.53 84 CYS A O 1
ATOM 660 N N . TYR A 1 85 ? 17.913 4.489 7.361 1.00 40.69 85 TYR A N 1
ATOM 661 C CA . TYR A 1 85 ? 19.176 3.830 6.952 1.00 40.69 85 TYR A CA 1
ATOM 662 C C . TYR A 1 85 ? 20.276 3.986 8.016 1.00 40.69 85 TYR A C 1
ATOM 664 O O . TYR A 1 85 ? 21.366 4.490 7.743 1.00 40.69 85 TYR A O 1
ATOM 672 N N . LYS A 1 86 ? 19.975 3.623 9.264 1.00 32.09 86 LYS A N 1
ATOM 673 C CA . LYS A 1 86 ? 20.950 3.588 10.362 1.00 32.09 86 LYS A CA 1
ATOM 674 C C . LYS A 1 86 ? 21.015 2.191 10.971 1.00 32.09 86 LYS A C 1
ATOM 676 O O . LYS A 1 86 ? 20.558 2.019 12.090 1.00 32.09 86 LYS A O 1
ATOM 681 N N . GLU A 1 87 ? 21.622 1.261 10.237 1.00 40.62 87 GLU A N 1
ATOM 682 C CA . GLU A 1 87 ? 22.547 0.232 10.752 1.00 40.62 87 GLU A CA 1
ATOM 683 C C . GLU A 1 87 ? 23.633 -0.026 9.700 1.00 40.62 87 GLU A C 1
ATOM 685 O O . GLU A 1 87 ? 23.275 -0.138 8.504 1.00 40.62 87 GLU A O 1
#

pLDDT: mean 78.44, std 18.1, range [32.09, 97.25]

Nearest PDB structures (foldseek):
  7jrp-assembly1_g  TM=4.833E-01  e=6.876E+00  Vigna radiata var. radiata

Mean predicted aligned error: 9.09 Å